Protein AF-A0A6C0HYZ9-F1 (afdb_monomer_lite)

Radius of gyration: 21.15 Å; chains: 1; bounding box: 42×48×79 Å

Secondary structure (DSSP, 8-state):
--HHHHHTTS-HHHHHHHHHHHTSPPPHHHHHHHHHHHHHHHHHHHIIIIIHHHHH-TTS-HHHHHHHHHHHHHHHHHHTTS-S---TT---TTTGGGSTTTTT--HHHHHHHHHHHHHS---HHHHHHHHHHS-HHHHHHHHHHHHHHHHHTTSSTT-------

Organism: NCBI:txid1070528

pLDDT: mean 79.07, std 15.45, range [40.34, 96.75]

Foldseek 3Di:
DDPVVVLVPDDPVVSVVVVVVVPDDDDPQVVVQVVLLVVLVVVLCCCLVPVVCVVVHPPDDPLVSLVVLLVLLVCCQQPVVPDPDDDPDDRPCVLVCLPPVNVPDDPVRSVVVVVVLNPDDRDPVSSSVSSSSDGSVSSVVSSVVVVCVVVVVVVVVPPPDDPDD

Structure (mmCIF, N/CA/C/O backbone):
data_AF-A0A6C0HYZ9-F1
#
_entry.id   AF-A0A6C0HYZ9-F1
#
loop_
_atom_site.group_PDB
_atom_site.id
_atom_site.type_symbol
_atom_site.label_atom_id
_atom_site.label_alt_id
_atom_site.label_comp_id
_atom_site.label_asym_id
_atom_site.label_entity_id
_atom_site.label_seq_id
_atom_site.pdbx_PDB_ins_code
_atom_site.Cartn_x
_atom_site.Cartn_y
_atom_site.Cartn_z
_atom_site.occupancy
_atom_site.B_iso_or_equiv
_atom_site.auth_seq_id
_atom_site.auth_comp_id
_atom_site.auth_asym_id
_atom_site.auth_atom_id
_atom_site.pdbx_PDB_model_num
ATOM 1 N N . MET A 1 1 ? 2.594 -22.169 12.032 1.00 47.44 1 MET A N 1
ATOM 2 C CA . MET A 1 1 ? 1.848 -22.367 13.297 1.00 47.44 1 MET A CA 1
ATOM 3 C C . MET A 1 1 ? 0.382 -22.065 13.037 1.00 47.44 1 MET A C 1
ATOM 5 O O . MET A 1 1 ? 0.104 -21.045 12.425 1.00 47.44 1 MET A O 1
ATOM 9 N N . SER A 1 2 ? -0.533 -22.960 13.419 1.00 55.56 2 SER A N 1
ATOM 10 C CA . SER A 1 2 ? -1.975 -22.779 13.187 1.00 55.56 2 SER A CA 1
ATOM 11 C C . SER A 1 2 ? -2.517 -21.614 14.019 1.00 55.56 2 SER A C 1
ATOM 13 O O . SER A 1 2 ? -2.209 -21.527 15.207 1.00 55.56 2 SER A O 1
ATOM 15 N N . LEU A 1 3 ? -3.345 -20.754 13.414 1.00 61.25 3 LEU A N 1
ATOM 16 C CA . LEU A 1 3 ? -4.029 -19.623 14.063 1.00 61.25 3 LEU A CA 1
ATOM 17 C C . LEU A 1 3 ? -4.722 -20.048 15.373 1.00 61.25 3 LEU A C 1
ATOM 19 O O . LEU A 1 3 ? -4.715 -19.323 16.363 1.00 61.25 3 LEU A O 1
ATOM 23 N N . ILE A 1 4 ? -5.235 -21.281 15.396 1.00 65.62 4 ILE A N 1
ATOM 24 C CA . ILE A 1 4 ? -5.910 -21.905 16.537 1.00 65.62 4 ILE A CA 1
ATOM 25 C C . ILE A 1 4 ? -4.975 -22.031 17.748 1.0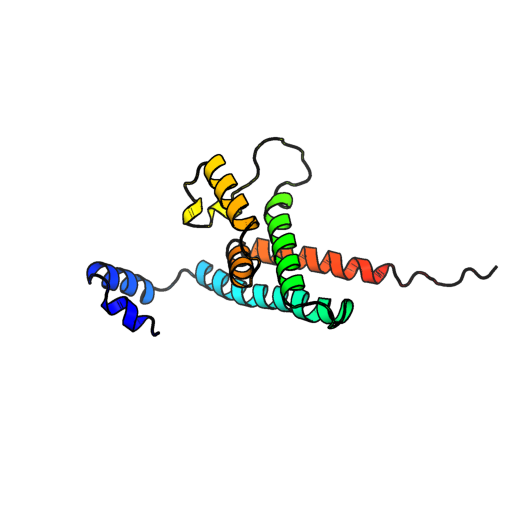0 65.62 4 ILE A C 1
ATOM 27 O O . ILE A 1 4 ? -5.401 -21.793 18.873 1.00 65.62 4 ILE A O 1
ATOM 31 N N . HIS A 1 5 ? -3.695 -22.347 17.536 1.00 71.94 5 HIS A N 1
ATOM 32 C CA . HIS A 1 5 ? -2.725 -22.510 18.622 1.00 71.94 5 HIS A CA 1
ATOM 33 C C . HIS A 1 5 ? -2.437 -21.182 19.338 1.00 71.94 5 HIS A C 1
ATOM 35 O O . HIS A 1 5 ? -2.254 -21.156 20.549 1.00 71.94 5 HIS A O 1
ATOM 41 N N . ASN A 1 6 ? -2.444 -20.064 18.608 1.00 68.88 6 ASN A N 1
ATOM 42 C CA . ASN A 1 6 ? -2.200 -18.742 19.190 1.00 68.88 6 ASN A CA 1
ATOM 43 C C . ASN A 1 6 ? -3.431 -18.190 19.923 1.00 68.88 6 ASN A C 1
ATOM 45 O O . ASN A 1 6 ? -3.284 -17.470 20.908 1.00 68.88 6 ASN A O 1
ATOM 49 N N . LEU A 1 7 ? -4.640 -18.563 19.490 1.00 74.31 7 LEU A N 1
ATOM 50 C CA . LEU A 1 7 ? -5.885 -18.159 20.152 1.00 74.31 7 LEU A CA 1
ATOM 51 C C . LEU A 1 7 ? -6.038 -18.775 21.552 1.00 74.31 7 LEU A C 1
ATOM 53 O O . LEU A 1 7 ? -6.634 -18.145 22.418 1.00 74.31 7 LEU A O 1
ATOM 57 N N . LEU A 1 8 ? -5.456 -19.954 21.805 1.00 77.56 8 LEU A N 1
ATOM 58 C CA . LEU A 1 8 ? -5.511 -20.639 23.109 1.00 77.56 8 LEU A CA 1
ATOM 59 C C . LEU A 1 8 ? -4.764 -19.907 24.236 1.00 77.56 8 LEU A C 1
ATOM 61 O O . LEU A 1 8 ? -4.963 -20.223 25.406 1.00 77.56 8 LEU A O 1
ATOM 65 N N . HIS A 1 9 ? -3.903 -18.948 23.895 1.00 85.31 9 HIS A N 1
ATOM 66 C CA . HIS A 1 9 ? -3.147 -18.153 24.864 1.00 85.31 9 HIS A CA 1
ATOM 67 C C . HIS A 1 9 ? -3.793 -16.794 25.168 1.00 85.31 9 HIS A C 1
ATOM 69 O O . HIS A 1 9 ? -3.273 -16.043 25.993 1.00 85.31 9 HIS A O 1
ATOM 75 N N . LEU A 1 10 ? -4.910 -16.462 24.514 1.00 87.88 10 LEU A N 1
ATOM 76 C CA . LEU A 1 10 ? -5.634 -15.220 24.756 1.00 87.88 10 LEU A CA 1
ATOM 77 C C . LEU A 1 10 ? -6.688 -15.403 25.861 1.00 87.88 10 LEU A C 1
ATOM 79 O O . LEU A 1 10 ? -7.279 -16.477 25.976 1.00 87.88 10 LEU A O 1
ATOM 83 N N . PRO A 1 11 ? -6.982 -14.350 26.647 1.00 94.12 11 PRO A N 1
ATOM 84 C CA . PRO A 1 11 ? -8.146 -14.321 27.526 1.00 94.12 11 PRO A CA 1
ATOM 85 C C . PRO A 1 11 ? -9.433 -14.705 26.786 1.00 94.12 11 PRO A C 1
ATOM 87 O O . PRO A 1 11 ? -9.655 -14.276 25.648 1.00 94.12 11 PRO A O 1
ATOM 90 N N . ASN A 1 12 ? -10.298 -15.480 27.444 1.00 89.75 12 ASN A N 1
ATOM 91 C CA . ASN A 1 12 ? -11.528 -16.010 26.845 1.00 89.75 12 ASN A CA 1
ATOM 92 C C . ASN A 1 12 ? -12.424 -14.904 26.270 1.00 89.75 12 ASN A C 1
ATOM 94 O O . ASN A 1 12 ? -13.073 -15.102 25.247 1.00 89.75 12 ASN A O 1
ATOM 98 N N . GLU A 1 13 ? -12.436 -13.719 26.877 1.00 90.00 13 GLU A N 1
ATOM 99 C CA . GLU A 1 13 ? -13.205 -12.565 26.412 1.00 90.00 13 GLU A CA 1
ATOM 100 C C . GLU A 1 13 ? -12.739 -12.082 25.032 1.00 90.00 13 GLU A C 1
ATOM 102 O O . GLU A 1 13 ? -13.556 -11.670 24.206 1.00 90.00 13 GLU A O 1
ATOM 107 N N . LEU A 1 14 ? -11.432 -12.142 24.763 1.00 87.00 14 LEU A N 1
ATOM 108 C CA . LEU A 1 14 ? -10.870 -11.796 23.458 1.00 87.00 14 LEU A CA 1
ATOM 109 C C . LEU A 1 14 ? -11.132 -12.900 22.440 1.00 87.00 14 LEU A C 1
ATOM 111 O O . LEU A 1 14 ? -11.511 -12.593 21.313 1.00 87.00 14 LEU A O 1
ATOM 115 N N . VAL A 1 15 ? -10.999 -14.167 22.840 1.00 87.81 15 VAL A N 1
ATOM 116 C CA . VAL A 1 15 ? -11.306 -15.313 21.971 1.00 87.81 15 VAL A CA 1
ATOM 117 C C . VAL A 1 15 ? -12.762 -15.266 21.516 1.00 87.81 15 VAL A C 1
ATOM 119 O O . VAL A 1 15 ? -13.028 -15.362 20.322 1.00 87.81 15 VAL A O 1
ATOM 122 N N . LEU A 1 16 ? -13.702 -15.032 22.436 1.00 86.94 16 LEU A N 1
ATOM 123 C CA . LEU A 1 16 ? -15.127 -14.914 22.120 1.00 86.94 16 LEU A CA 1
ATOM 124 C C . LEU A 1 16 ? -15.415 -13.734 21.185 1.00 86.94 16 LEU A C 1
ATOM 126 O O . LEU A 1 16 ? -16.208 -13.878 20.255 1.00 86.94 16 LEU A O 1
ATOM 130 N N . LYS A 1 17 ? -14.743 -12.590 21.377 1.00 86.00 17 LYS A N 1
ATOM 131 C CA . LYS A 1 17 ? -14.839 -11.458 20.443 1.00 86.00 17 LYS A CA 1
ATOM 132 C C . LYS A 1 17 ? -14.310 -11.826 19.058 1.00 86.00 17 LYS A C 1
ATOM 134 O O . LYS A 1 17 ? -15.010 -11.597 18.078 1.00 86.00 17 LYS A O 1
ATOM 139 N N . ILE A 1 18 ? -13.129 -12.433 18.960 1.00 85.06 18 ILE A N 1
ATOM 140 C CA . ILE A 1 18 ? -12.550 -12.854 17.675 1.00 85.06 18 ILE A CA 1
ATOM 141 C C . ILE A 1 18 ? -13.474 -13.858 16.982 1.00 85.06 18 ILE A C 1
ATOM 143 O O . ILE A 1 18 ? -13.798 -13.679 15.811 1.00 85.06 18 ILE A O 1
ATOM 147 N N . TRP A 1 19 ? -13.971 -14.858 17.710 1.00 84.19 19 TRP A N 1
ATOM 148 C CA . TRP A 1 19 ? -14.923 -15.826 17.172 1.00 84.19 19 TRP A CA 1
ATOM 149 C C . TRP A 1 19 ? -16.203 -15.165 16.671 1.00 84.19 19 TRP A C 1
ATOM 151 O O . TRP A 1 19 ? -16.655 -15.487 15.575 1.00 84.19 19 TRP A O 1
ATOM 161 N N . SER A 1 20 ? -16.768 -14.197 17.401 1.00 84.50 20 SER A N 1
ATOM 162 C CA . SER A 1 20 ? -17.952 -13.483 16.905 1.00 84.50 20 SER A CA 1
ATOM 163 C C . SER A 1 20 ? -17.703 -12.801 15.558 1.00 84.50 20 SER A C 1
ATOM 165 O O . SER A 1 20 ? -18.588 -12.814 14.705 1.00 84.50 20 SER A O 1
ATOM 167 N N . TYR A 1 21 ? -16.489 -12.299 15.315 1.00 79.25 21 TYR A N 1
ATOM 168 C CA . TYR A 1 21 ? -16.120 -11.744 14.016 1.00 79.25 21 TYR A CA 1
ATOM 169 C C . TYR A 1 21 ? -15.940 -12.822 12.944 1.00 79.25 21 TYR A C 1
ATOM 171 O O . TYR A 1 21 ? -16.358 -12.601 11.814 1.00 79.25 21 TYR A O 1
ATOM 179 N N . THR A 1 22 ? -15.384 -13.994 13.270 1.00 80.19 22 THR A N 1
ATOM 180 C CA . THR A 1 22 ? -15.167 -15.068 12.279 1.00 80.19 22 THR A CA 1
ATOM 181 C C . THR A 1 22 ? -16.442 -15.797 11.863 1.00 80.19 22 THR A C 1
ATOM 183 O O . THR A 1 22 ? -16.487 -16.357 10.773 1.00 80.19 22 THR A O 1
ATOM 186 N N . TYR A 1 23 ? -17.469 -15.817 12.718 1.00 82.75 23 TYR A N 1
ATOM 187 C CA . TYR A 1 23 ? -18.758 -16.459 12.425 1.00 82.75 23 TYR A CA 1
ATOM 188 C C . TYR A 1 23 ? -19.826 -15.485 11.910 1.00 82.75 23 TYR A C 1
ATOM 190 O O . TYR A 1 23 ? -20.929 -15.912 11.571 1.00 82.75 23 TYR A O 1
ATOM 198 N N . SER A 1 24 ? -19.514 -14.191 11.838 1.00 84.88 24 SER A N 1
ATOM 199 C CA . SER A 1 24 ? -20.406 -13.197 11.243 1.00 84.88 24 SER A CA 1
ATOM 200 C C . SER A 1 24 ? -20.161 -13.093 9.735 1.00 84.88 24 SER A C 1
ATOM 202 O O . SER A 1 24 ? -19.001 -13.149 9.307 1.00 84.88 24 SER A O 1
ATOM 204 N N . PRO A 1 25 ? -21.216 -12.909 8.914 1.00 86.44 25 PRO A N 1
ATOM 205 C CA . PRO A 1 25 ? -21.046 -12.553 7.512 1.00 86.44 25 PRO A CA 1
ATOM 206 C C . PRO A 1 25 ? -20.152 -11.319 7.402 1.00 86.44 25 PRO A C 1
ATOM 208 O O . PRO A 1 25 ? -20.406 -10.306 8.055 1.00 86.44 25 PRO A O 1
ATOM 211 N N . GLN A 1 26 ? -19.091 -11.417 6.603 1.00 85.50 26 GLN A N 1
ATOM 212 C CA . GLN A 1 26 ? -18.236 -10.265 6.349 1.00 85.50 26 GLN A CA 1
ATOM 213 C C . GLN A 1 26 ? -18.969 -9.276 5.434 1.00 85.50 26 GLN A C 1
ATOM 215 O O . GLN A 1 26 ? -19.718 -9.713 4.553 1.00 85.50 26 GLN A O 1
ATOM 220 N N . PRO A 1 27 ? -18.764 -7.961 5.614 1.00 90.00 27 PRO A N 1
ATOM 221 C CA . PRO A 1 27 ? -19.289 -6.957 4.696 1.00 90.00 27 PRO A CA 1
ATOM 222 C C . PRO A 1 27 ? -18.877 -7.258 3.248 1.00 90.00 27 PRO A C 1
ATOM 224 O O . PRO A 1 27 ? -17.721 -7.602 2.995 1.00 90.00 27 PRO A O 1
ATOM 227 N N . SER A 1 28 ? -19.807 -7.146 2.294 1.00 91.31 28 SER A N 1
ATOM 228 C CA . SER A 1 28 ? -19.541 -7.485 0.886 1.00 91.31 28 SER A CA 1
ATOM 229 C C . SER A 1 28 ? -18.411 -6.645 0.295 1.00 91.31 28 SER A C 1
ATOM 231 O O . SER A 1 28 ? -17.541 -7.192 -0.370 1.00 91.31 28 SER A O 1
ATOM 233 N N . ASN A 1 29 ? -18.366 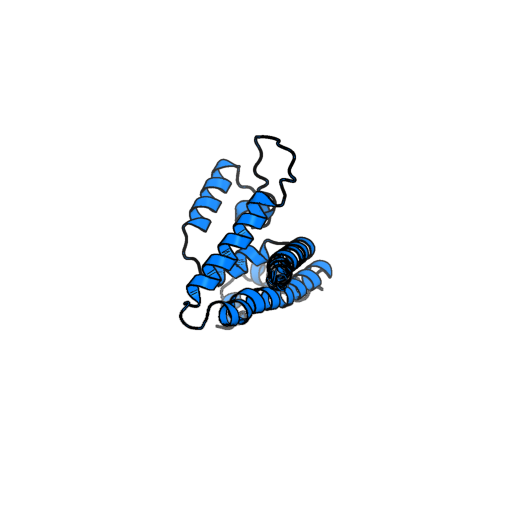-5.357 0.636 1.00 90.06 29 ASN A N 1
ATOM 234 C CA . ASN A 1 29 ? -17.313 -4.434 0.218 1.00 90.06 29 ASN A CA 1
ATOM 235 C C . ASN A 1 29 ? -15.917 -4.862 0.704 1.00 90.06 29 ASN A C 1
ATOM 237 O O . ASN A 1 29 ? -14.948 -4.707 -0.026 1.00 90.06 29 ASN A O 1
ATOM 241 N N . LEU A 1 30 ? -15.802 -5.438 1.907 1.00 88.19 30 LEU A N 1
ATOM 242 C CA . LEU A 1 30 ? -14.527 -5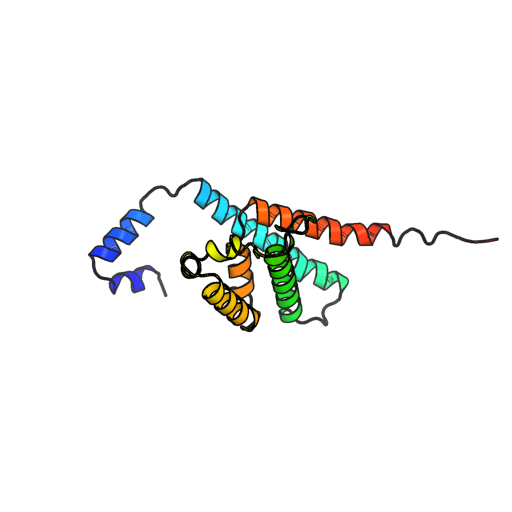.964 2.405 1.00 88.19 30 LEU A CA 1
ATOM 243 C C . LEU A 1 30 ? -14.107 -7.221 1.632 1.00 88.19 30 LEU A C 1
ATOM 245 O O . LEU A 1 30 ? -12.931 -7.419 1.352 1.00 88.19 30 LEU A O 1
ATOM 249 N N . LEU A 1 31 ? -15.064 -8.089 1.296 1.00 89.75 31 LEU A N 1
ATOM 250 C CA . LEU A 1 31 ? -14.784 -9.293 0.510 1.00 89.75 31 LEU A CA 1
ATOM 251 C C . LEU A 1 31 ? -14.385 -8.960 -0.930 1.00 89.75 31 LEU A C 1
ATOM 253 O O . LEU A 1 31 ? -13.528 -9.640 -1.490 1.00 89.75 31 LEU A O 1
ATOM 257 N N . GLU A 1 32 ? -15.018 -7.949 -1.520 1.00 91.75 32 GLU A N 1
ATOM 258 C CA . GLU A 1 32 ? -14.655 -7.402 -2.827 1.00 91.75 32 GLU A CA 1
ATOM 259 C C . GLU A 1 32 ? -13.237 -6.838 -2.793 1.00 91.75 32 GLU A C 1
ATOM 261 O O . GLU A 1 32 ? -12.416 -7.278 -3.588 1.00 91.75 32 GLU A O 1
ATOM 266 N N . ASP A 1 33 ? -12.918 -5.990 -1.813 1.00 92.75 33 ASP A N 1
ATOM 267 C CA . ASP A 1 33 ? -11.581 -5.409 -1.640 1.00 92.75 33 ASP A CA 1
ATOM 268 C C . ASP A 1 33 ? -10.493 -6.481 -1.458 1.00 92.75 33 ASP A C 1
ATOM 270 O O . ASP A 1 33 ? -9.464 -6.436 -2.119 1.00 92.75 33 ASP A O 1
ATOM 274 N N . ILE A 1 34 ? -10.733 -7.524 -0.652 1.00 91.50 34 ILE A N 1
ATOM 275 C CA . ILE A 1 34 ? -9.770 -8.629 -0.475 1.00 91.50 34 ILE A CA 1
ATOM 276 C C . ILE A 1 34 ? -9.528 -9.401 -1.780 1.00 91.50 34 ILE A C 1
ATOM 278 O O . ILE A 1 34 ? -8.394 -9.799 -2.064 1.00 91.50 34 ILE A O 1
ATOM 282 N N . ARG A 1 35 ? -10.586 -9.675 -2.554 1.00 92.25 35 ARG A N 1
ATOM 283 C CA . ARG A 1 35 ? -10.455 -10.389 -3.835 1.00 92.25 35 ARG A CA 1
ATOM 284 C C . ARG A 1 35 ? -9.699 -9.543 -4.840 1.00 92.25 35 ARG A C 1
ATOM 286 O O . ARG A 1 35 ? -8.754 -10.034 -5.446 1.00 92.25 35 ARG A O 1
ATOM 293 N N . ASP A 1 36 ? -10.119 -8.294 -4.952 1.00 95.69 36 ASP A N 1
ATOM 294 C CA . ASP A 1 36 ? -9.537 -7.305 -5.833 1.00 95.69 36 ASP A CA 1
ATOM 295 C C . ASP A 1 36 ? -8.061 -7.065 -5.488 1.00 95.69 36 ASP A C 1
ATOM 297 O O . ASP A 1 36 ? -7.227 -7.078 -6.385 1.00 95.69 36 ASP A O 1
ATOM 301 N N . TYR A 1 37 ? -7.709 -6.987 -4.197 1.00 96.75 37 TYR A N 1
ATOM 302 C CA . TYR A 1 37 ? -6.323 -6.909 -3.723 1.00 96.75 37 TYR A CA 1
ATOM 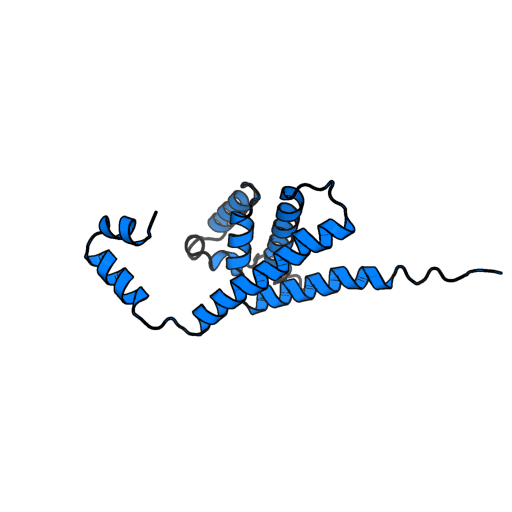303 C C . TYR A 1 37 ? -5.480 -8.044 -4.279 1.00 96.75 37 TYR A C 1
ATOM 305 O O . TYR A 1 37 ? -4.407 -7.797 -4.820 1.00 96.75 37 TYR A O 1
ATOM 313 N N . SER A 1 38 ? -5.956 -9.285 -4.154 1.00 93.81 38 SER A N 1
ATOM 314 C CA . SER A 1 38 ? -5.203 -10.439 -4.638 1.00 93.81 38 SER A CA 1
ATOM 315 C C . SER A 1 38 ? -5.028 -10.386 -6.152 1.00 93.81 38 SER A C 1
ATOM 317 O O . SER A 1 38 ? -3.904 -10.506 -6.625 1.00 93.81 38 SER A O 1
ATOM 319 N N . SER A 1 39 ? -6.113 -10.181 -6.903 1.00 94.94 39 SER A N 1
ATOM 320 C CA . SER A 1 39 ? -6.053 -10.190 -8.366 1.00 94.94 39 SER A CA 1
ATOM 321 C C . SER A 1 39 ? -5.238 -9.030 -8.925 1.00 94.94 39 SER A C 1
ATOM 323 O O . SER A 1 39 ? -4.438 -9.238 -9.828 1.00 94.94 39 SER A O 1
ATOM 325 N N . SER A 1 40 ? -5.395 -7.821 -8.383 1.00 95.69 40 SER A N 1
ATOM 326 C CA . SER A 1 40 ? -4.668 -6.649 -8.872 1.00 95.69 40 SER A CA 1
ATOM 327 C C . SER A 1 40 ? -3.193 -6.687 -8.460 1.00 95.69 40 SER A C 1
ATOM 329 O O . SER A 1 40 ? -2.332 -6.217 -9.195 1.00 95.69 40 SER A O 1
ATOM 331 N N . PHE A 1 41 ? -2.871 -7.293 -7.311 1.00 94.69 41 PHE A N 1
ATOM 332 C CA . PHE A 1 41 ? -1.480 -7.507 -6.914 1.00 94.69 41 PHE A CA 1
ATOM 333 C C . PHE A 1 41 ? -0.770 -8.499 -7.836 1.00 94.69 41 PHE A C 1
ATOM 335 O O . PHE A 1 41 ? 0.399 -8.299 -8.162 1.00 94.69 41 PHE A O 1
ATOM 342 N N . ASP A 1 42 ? -1.465 -9.557 -8.263 1.00 92.25 42 ASP A N 1
ATOM 343 C CA . ASP A 1 42 ? -0.919 -10.524 -9.217 1.00 92.25 42 ASP A CA 1
ATOM 344 C C . ASP A 1 42 ? -0.621 -9.860 -10.575 1.00 92.25 42 ASP A C 1
ATOM 346 O O . ASP A 1 42 ? 0.409 -10.160 -11.176 1.00 92.25 42 ASP A O 1
ATOM 350 N N . VAL A 1 43 ? -1.453 -8.905 -11.011 1.00 91.62 43 VAL A N 1
ATOM 351 C CA . VAL A 1 43 ? -1.219 -8.094 -12.224 1.00 91.62 43 VAL A CA 1
ATOM 352 C C . VAL A 1 43 ? 0.045 -7.239 -12.096 1.00 91.62 43 VAL A C 1
ATOM 354 O O . VAL A 1 43 ? 0.917 -7.304 -12.957 1.00 91.62 43 VAL A O 1
ATOM 357 N N . ILE A 1 44 ? 0.215 -6.508 -10.991 1.00 89.12 44 ILE A N 1
ATOM 358 C CA . ILE A 1 44 ? 1.444 -5.733 -10.743 1.00 89.12 44 ILE A CA 1
ATOM 359 C C . ILE A 1 44 ? 2.678 -6.633 -10.695 1.00 89.12 44 ILE A C 1
ATOM 361 O O . ILE A 1 44 ? 3.711 -6.311 -11.276 1.00 89.12 44 ILE A O 1
ATOM 365 N N . CYS A 1 45 ? 2.580 -7.789 -10.033 1.00 87.06 45 CYS A N 1
ATOM 366 C CA . CYS A 1 45 ? 3.674 -8.755 -10.015 1.00 87.06 45 CYS A CA 1
ATOM 367 C C . CYS A 1 45 ? 4.018 -9.240 -11.425 1.00 87.06 45 CYS A C 1
ATOM 369 O O . CYS A 1 45 ? 5.193 -9.407 -11.738 1.00 87.06 45 CYS A O 1
ATOM 371 N N . TYR A 1 46 ? 3.014 -9.477 -12.266 1.00 87.00 46 TYR A N 1
ATOM 372 C CA . TYR A 1 46 ? 3.230 -9.859 -13.654 1.00 87.00 46 TYR A CA 1
ATOM 373 C C . TYR A 1 46 ? 3.977 -8.762 -14.423 1.00 87.00 46 TYR A C 1
ATOM 375 O O . TYR A 1 46 ? 5.000 -9.059 -15.037 1.00 87.00 46 TYR A O 1
ATOM 383 N N . TYR A 1 47 ? 3.558 -7.501 -14.319 1.00 83.00 47 TYR A N 1
ATOM 384 C CA . TYR A 1 47 ? 4.235 -6.402 -15.009 1.00 83.00 47 TYR A CA 1
ATOM 385 C C . TYR A 1 47 ? 5.682 -6.223 -14.547 1.00 83.00 47 TYR A C 1
ATOM 387 O O . TYR A 1 47 ? 6.605 -6.343 -15.352 1.00 83.00 47 TYR A O 1
ATOM 395 N N . TYR A 1 48 ? 5.909 -6.044 -13.244 1.00 82.88 48 TYR A N 1
ATOM 396 C CA . TYR A 1 48 ? 7.252 -5.748 -12.745 1.00 82.88 48 TYR A CA 1
ATOM 397 C C . TYR A 1 48 ? 8.199 -6.947 -12.749 1.00 82.88 48 TYR A C 1
ATOM 399 O O . TYR A 1 48 ? 9.407 -6.758 -12.841 1.00 82.88 48 TYR A O 1
ATOM 407 N N . PHE A 1 49 ? 7.695 -8.176 -12.604 1.00 78.44 49 PHE A N 1
ATOM 408 C CA . PHE A 1 49 ? 8.556 -9.362 -12.498 1.00 78.44 49 PHE A CA 1
ATOM 409 C C . PHE A 1 49 ? 8.568 -10.237 -13.745 1.00 78.44 49 PHE A C 1
ATOM 411 O O . PHE A 1 49 ? 9.436 -11.096 -13.833 1.00 78.44 49 PHE A O 1
ATOM 418 N N . THR A 1 50 ? 7.623 -10.074 -14.671 1.00 74.88 50 THR A N 1
ATOM 419 C CA . THR A 1 50 ? 7.573 -10.868 -15.911 1.00 74.88 50 THR A CA 1
ATOM 420 C C . THR A 1 50 ? 7.826 -9.982 -17.122 1.00 74.88 50 THR A C 1
ATOM 422 O O . THR A 1 50 ? 8.825 -10.208 -17.793 1.00 74.88 50 THR A O 1
ATOM 425 N N . LYS A 1 51 ? 7.020 -8.931 -17.348 1.00 72.00 51 LYS A N 1
ATOM 426 C CA . LYS A 1 51 ? 7.171 -8.059 -18.531 1.00 72.00 51 LYS A CA 1
ATOM 427 C C . LYS A 1 51 ? 8.519 -7.322 -18.526 1.00 72.00 51 LYS A C 1
ATOM 429 O O . LYS A 1 51 ? 9.332 -7.527 -19.415 1.00 72.00 51 LYS A O 1
ATOM 434 N N . LEU A 1 52 ? 8.855 -6.624 -17.437 1.00 71.00 52 LEU A N 1
ATOM 435 C CA . LEU A 1 52 ? 10.150 -5.926 -17.348 1.00 71.00 52 LEU A CA 1
ATOM 436 C C . LEU A 1 52 ? 11.366 -6.874 -17.379 1.00 71.00 52 LEU A C 1
ATOM 438 O O . LEU A 1 52 ? 12.452 -6.472 -17.791 1.00 71.00 52 LEU A O 1
ATOM 442 N N . MET A 1 53 ? 11.211 -8.134 -16.952 1.00 69.81 53 MET A N 1
ATOM 443 C CA . MET A 1 53 ? 12.277 -9.136 -17.092 1.00 69.81 53 MET A CA 1
ATOM 444 C C . MET A 1 53 ? 12.517 -9.535 -18.550 1.00 69.81 53 MET A C 1
ATOM 446 O O . MET A 1 53 ? 13.656 -9.851 -18.905 1.00 69.81 53 MET A O 1
ATOM 450 N N . GLU A 1 54 ? 11.469 -9.546 -19.372 1.00 73.00 54 GLU A N 1
ATOM 451 C CA . GLU A 1 54 ? 11.563 -9.789 -20.811 1.00 73.00 54 GLU A CA 1
ATOM 452 C C . GLU A 1 54 ? 12.240 -8.602 -21.515 1.00 73.00 54 GLU A C 1
ATOM 454 O O . GLU A 1 54 ? 13.166 -8.829 -22.295 1.00 73.00 54 GLU A O 1
ATOM 459 N N . ASP A 1 55 ? 11.882 -7.368 -21.145 1.00 70.44 55 ASP A N 1
ATOM 460 C CA . ASP A 1 55 ? 12.370 -6.141 -21.796 1.00 70.44 55 ASP A CA 1
ATOM 461 C C . ASP A 1 55 ? 13.822 -5.785 -21.417 1.00 70.44 55 ASP A C 1
ATOM 463 O O . ASP A 1 55 ? 14.640 -5.443 -22.272 1.00 70.44 55 ASP A O 1
ATOM 467 N N . TYR A 1 56 ? 14.188 -5.909 -20.133 1.00 68.62 56 TYR A N 1
ATOM 468 C CA . TYR A 1 56 ? 15.510 -5.502 -19.621 1.00 68.62 56 TYR A CA 1
ATOM 469 C C . TYR A 1 56 ? 16.483 -6.672 -19.386 1.00 68.62 56 TYR A C 1
ATOM 471 O O . TYR A 1 56 ? 17.660 -6.460 -19.074 1.00 68.62 56 TYR A O 1
ATOM 479 N N . GLY A 1 57 ? 16.021 -7.913 -19.563 1.00 63.09 57 GLY A N 1
ATOM 480 C CA . GLY A 1 57 ? 16.826 -9.129 -19.475 1.00 63.09 57 GLY A CA 1
ATOM 481 C C . GLY A 1 57 ? 17.065 -9.673 -18.055 1.00 63.09 57 GLY A C 1
ATOM 482 O O . GLY A 1 57 ? 16.892 -9.011 -17.030 1.00 63.09 57 GLY A O 1
ATOM 483 N N . ASN A 1 58 ? 17.524 -10.931 -17.996 1.00 63.28 58 ASN A N 1
ATOM 484 C CA . ASN A 1 58 ? 17.712 -11.713 -16.759 1.00 63.28 58 ASN A CA 1
ATOM 485 C C . ASN A 1 58 ? 18.841 -11.224 -15.825 1.00 63.28 58 ASN A C 1
ATOM 487 O O . ASN A 1 58 ? 18.998 -11.767 -14.730 1.00 63.28 58 ASN A O 1
ATOM 491 N N . ASP A 1 59 ? 19.641 -10.237 -16.236 1.00 60.53 59 ASP A N 1
ATOM 492 C CA . ASP A 1 59 ? 20.766 -9.732 -15.435 1.00 60.53 59 ASP A CA 1
ATOM 493 C C . ASP A 1 59 ? 20.312 -8.810 -14.286 1.00 60.53 59 ASP A C 1
ATOM 495 O O . ASP A 1 59 ? 21.077 -8.531 -13.356 1.00 60.53 59 ASP A O 1
ATOM 499 N N . PHE A 1 60 ? 19.048 -8.378 -14.296 1.00 63.12 60 PHE A N 1
ATOM 500 C CA . PHE A 1 60 ? 18.454 -7.598 -13.217 1.00 63.12 60 PHE A CA 1
ATOM 501 C C . PHE A 1 60 ? 17.947 -8.485 -12.071 1.00 63.12 60 PHE A C 1
ATOM 503 O O . PHE A 1 60 ? 17.164 -9.420 -12.237 1.00 63.12 60 PHE A O 1
ATOM 510 N N . LEU A 1 61 ? 18.388 -8.160 -10.854 1.00 68.19 61 LEU A N 1
ATOM 511 C CA . LEU A 1 61 ? 17.984 -8.849 -9.629 1.00 68.19 61 LEU A CA 1
ATOM 512 C C . LEU A 1 61 ? 16.502 -8.587 -9.322 1.00 68.19 61 LEU A C 1
ATOM 514 O O . LEU A 1 61 ? 16.055 -7.448 -9.355 1.00 68.19 61 LEU A O 1
ATOM 518 N N . PHE A 1 62 ? 15.779 -9.618 -8.874 1.00 70.81 62 PHE A N 1
ATOM 519 C CA . PHE A 1 62 ? 14.401 -9.526 -8.355 1.00 70.81 62 PHE A CA 1
ATOM 520 C C . PHE A 1 62 ? 14.177 -8.361 -7.365 1.00 70.81 62 PHE A C 1
ATOM 522 O O . PHE A 1 62 ? 13.120 -7.737 -7.341 1.00 70.81 62 PHE A O 1
ATOM 529 N N . HIS A 1 63 ? 15.195 -8.031 -6.565 1.00 73.94 63 HIS A N 1
ATOM 530 C CA . HIS A 1 63 ? 15.157 -6.889 -5.651 1.00 73.94 63 HIS A CA 1
ATOM 531 C C . HIS A 1 63 ? 15.049 -5.533 -6.359 1.00 73.94 63 HIS A C 1
ATOM 533 O O . HIS A 1 63 ? 14.429 -4.628 -5.814 1.00 73.94 63 HIS A O 1
ATOM 539 N N . THR A 1 64 ? 15.619 -5.384 -7.553 1.00 80.38 64 THR A N 1
ATOM 540 C CA . THR A 1 64 ? 15.532 -4.148 -8.336 1.00 80.38 64 THR A CA 1
ATOM 541 C C . THR A 1 64 ? 14.095 -3.883 -8.769 1.00 80.38 64 THR A C 1
ATOM 543 O O . THR A 1 64 ? 13.591 -2.791 -8.536 1.00 80.38 64 THR A O 1
ATOM 546 N N . TYR A 1 65 ? 13.399 -4.903 -9.273 1.00 82.25 65 TYR A N 1
ATOM 547 C CA . TYR A 1 65 ? 11.997 -4.784 -9.673 1.00 82.25 65 TYR A CA 1
ATOM 548 C C . TYR A 1 65 ? 11.063 -4.490 -8.493 1.00 82.25 65 TYR A C 1
ATOM 550 O O . TYR A 1 65 ? 10.154 -3.675 -8.611 1.00 82.25 65 TYR A O 1
ATOM 558 N N . ILE A 1 66 ? 11.317 -5.090 -7.319 1.00 84.81 66 ILE A N 1
ATOM 559 C CA . ILE A 1 66 ? 10.589 -4.732 -6.087 1.00 84.81 66 ILE A CA 1
ATOM 560 C C . ILE A 1 66 ? 10.801 -3.258 -5.743 1.00 84.81 66 ILE A C 1
ATOM 562 O O . ILE A 1 66 ? 9.858 -2.590 -5.324 1.00 84.81 66 ILE A O 1
ATOM 566 N N . ASN A 1 67 ? 12.030 -2.758 -5.879 1.00 86.69 67 ASN A N 1
ATOM 567 C CA . ASN A 1 67 ? 12.328 -1.366 -5.569 1.00 86.69 67 ASN A CA 1
ATOM 568 C C . ASN A 1 67 ? 11.579 -0.428 -6.514 1.00 86.69 67 ASN A C 1
ATOM 570 O O . ASN A 1 67 ? 10.966 0.510 -6.020 1.00 86.69 67 ASN A O 1
ATOM 574 N N . TRP A 1 68 ? 11.592 -0.699 -7.822 1.00 87.44 68 TRP A N 1
ATOM 575 C CA . TRP A 1 68 ? 10.852 0.086 -8.815 1.00 87.44 68 TRP A CA 1
ATOM 576 C C . TRP A 1 68 ? 9.358 0.113 -8.504 1.00 87.44 68 TRP A C 1
ATOM 578 O O . TRP A 1 68 ? 8.821 1.187 -8.270 1.00 87.44 68 TRP A O 1
ATOM 588 N N . ALA A 1 69 ? 8.733 -1.052 -8.306 1.00 89.50 69 ALA A N 1
ATOM 589 C CA . ALA A 1 69 ? 7.318 -1.122 -7.937 1.00 89.50 69 ALA A CA 1
ATOM 590 C C . ALA A 1 69 ? 6.995 -0.336 -6.654 1.00 89.50 69 ALA A C 1
ATOM 592 O O . ALA A 1 69 ? 5.972 0.336 -6.563 1.00 89.50 69 ALA A O 1
ATOM 593 N N . ILE A 1 70 ? 7.861 -0.405 -5.634 1.00 90.75 70 ILE A N 1
ATOM 594 C CA . ILE A 1 70 ? 7.670 0.373 -4.403 1.00 90.75 70 ILE A CA 1
ATOM 595 C C . ILE A 1 70 ? 7.780 1.875 -4.674 1.00 90.75 70 ILE A C 1
ATOM 597 O O . ILE A 1 70 ? 6.984 2.625 -4.114 1.00 90.75 70 ILE A O 1
ATOM 601 N N . HIS A 1 71 ? 8.762 2.308 -5.464 1.00 88.44 71 HIS A N 1
ATOM 602 C CA . HIS A 1 71 ? 8.949 3.718 -5.794 1.00 88.44 71 HIS A CA 1
ATOM 603 C C . HIS A 1 71 ? 7.748 4.267 -6.559 1.00 88.44 71 HIS A C 1
ATOM 605 O O . HIS A 1 71 ? 7.157 5.236 -6.097 1.00 88.44 71 HIS A O 1
ATOM 611 N N . ASP A 1 72 ? 7.305 3.574 -7.603 1.00 88.69 72 ASP A N 1
ATOM 612 C CA . ASP A 1 72 ? 6.192 4.023 -8.440 1.00 88.69 72 ASP A CA 1
ATOM 613 C C . ASP A 1 72 ? 4.885 4.103 -7.635 1.00 88.69 72 ASP A C 1
ATOM 615 O O . ASP A 1 72 ? 4.146 5.082 -7.725 1.00 88.69 72 ASP A O 1
ATOM 619 N N . ILE A 1 73 ? 4.623 3.134 -6.747 1.00 90.50 73 ILE A N 1
ATOM 620 C CA . ILE A 1 73 ? 3.453 3.188 -5.853 1.00 90.50 73 ILE A CA 1
ATOM 621 C C . ILE A 1 73 ? 3.572 4.334 -4.836 1.00 90.50 73 ILE A C 1
ATOM 623 O O . ILE A 1 73 ? 2.573 4.981 -4.520 1.00 90.50 73 ILE A O 1
ATOM 627 N N . VAL A 1 74 ? 4.762 4.585 -4.281 1.00 88.25 74 VAL A N 1
ATOM 628 C CA . VAL A 1 74 ? 4.979 5.718 -3.363 1.00 88.25 74 VAL A CA 1
ATOM 629 C C . VAL A 1 74 ? 4.761 7.042 -4.088 1.00 88.25 74 VAL A C 1
ATOM 631 O O . VAL A 1 74 ? 4.133 7.939 -3.519 1.00 88.25 74 VAL A O 1
ATOM 634 N N . ASP A 1 75 ? 5.222 7.147 -5.329 1.00 84.31 75 ASP A N 1
ATOM 635 C CA . ASP A 1 75 ? 5.046 8.331 -6.157 1.00 84.31 75 ASP A CA 1
ATOM 636 C C . ASP A 1 75 ? 3.569 8.529 -6.501 1.00 84.31 75 ASP A C 1
ATOM 638 O O . ASP A 1 75 ? 3.043 9.612 -6.254 1.00 84.31 75 ASP A O 1
ATOM 642 N N . TYR A 1 76 ? 2.843 7.484 -6.906 1.00 86.06 76 TYR A N 1
ATOM 643 C CA . TYR A 1 76 ? 1.391 7.554 -7.105 1.00 86.06 76 TYR A CA 1
ATOM 644 C C . TYR A 1 76 ? 0.657 8.038 -5.844 1.00 86.06 76 TYR A C 1
ATOM 646 O O . TYR A 1 76 ? -0.151 8.967 -5.902 1.00 86.06 76 TYR A O 1
ATOM 654 N N . ILE A 1 77 ? 0.992 7.484 -4.672 1.00 84.75 77 ILE A N 1
ATOM 655 C CA . ILE A 1 77 ? 0.405 7.902 -3.388 1.00 84.75 77 ILE A CA 1
ATOM 656 C C . ILE A 1 77 ? 0.710 9.374 -3.072 1.00 84.75 77 ILE A C 1
ATOM 658 O O . ILE A 1 77 ? -0.112 10.047 -2.448 1.00 84.75 77 ILE A O 1
ATOM 662 N N . SER A 1 78 ? 1.888 9.863 -3.457 1.00 76.69 78 SER A N 1
ATOM 663 C CA . SER A 1 78 ? 2.370 11.203 -3.108 1.00 76.69 78 SER A CA 1
ATOM 664 C C . SER A 1 78 ? 1.919 12.284 -4.096 1.00 76.69 78 SER A C 1
ATOM 666 O O . SER A 1 78 ? 1.662 13.418 -3.686 1.00 76.69 78 SER A O 1
ATOM 668 N N . PHE A 1 79 ? 1.820 11.946 -5.382 1.00 66.44 79 PHE A N 1
ATOM 669 C CA . PHE A 1 79 ? 1.628 12.896 -6.477 1.00 66.44 79 PHE A CA 1
ATOM 670 C C . PHE A 1 79 ? 0.227 12.841 -7.097 1.00 66.44 79 PHE A C 1
ATOM 672 O O . PHE A 1 79 ? -0.321 13.900 -7.384 1.00 66.44 79 PHE A O 1
ATOM 679 N N . PHE A 1 80 ? -0.404 11.671 -7.241 1.00 54.66 80 PHE A N 1
ATOM 680 C CA . PHE A 1 80 ? -1.582 11.539 -8.116 1.00 54.66 80 PHE A CA 1
ATOM 681 C C . PHE A 1 80 ? -2.901 12.073 -7.525 1.00 54.66 80 PHE A C 1
ATOM 683 O O . PHE A 1 80 ? -3.859 12.308 -8.248 1.00 54.66 80 PHE A O 1
ATOM 690 N N . LYS A 1 81 ? -2.963 12.371 -6.218 1.00 50.16 81 LYS A N 1
ATOM 691 C CA . LYS A 1 81 ? -4.097 13.134 -5.644 1.00 50.16 81 LYS A CA 1
ATOM 692 C C . LYS A 1 81 ? -3.941 14.647 -5.702 1.00 50.16 81 LYS A C 1
ATOM 694 O O . LYS A 1 81 ? -4.896 15.363 -5.407 1.00 50.16 81 LYS A O 1
ATOM 699 N N . ASN A 1 82 ? -2.760 15.130 -6.070 1.00 46.06 82 ASN A N 1
ATOM 700 C CA . ASN A 1 82 ? -2.530 16.537 -6.340 1.00 46.06 82 ASN A CA 1
ATOM 701 C C . ASN A 1 82 ? -2.613 16.729 -7.850 1.00 46.06 82 ASN A C 1
ATOM 703 O O . ASN A 1 82 ? -1.593 16.898 -8.517 1.00 46.06 82 ASN A O 1
ATOM 707 N N . ASP A 1 83 ? -3.843 16.688 -8.372 1.00 43.47 83 ASP A N 1
ATOM 708 C CA . ASP A 1 83 ? -4.165 17.265 -9.676 1.00 43.47 83 ASP A CA 1
ATOM 709 C C . ASP A 1 83 ? -3.402 18.589 -9.824 1.00 43.47 83 ASP A C 1
ATOM 711 O O . ASP A 1 83 ? -3.281 19.344 -8.857 1.00 43.47 83 ASP A O 1
ATOM 715 N N . TYR A 1 84 ? -2.888 18.852 -11.023 1.00 44.31 84 TYR A N 1
ATOM 716 C CA . TYR A 1 84 ? -2.000 19.947 -11.443 1.00 44.31 84 TYR A CA 1
ATOM 717 C C . TYR A 1 84 ? -2.367 21.395 -11.005 1.00 44.31 84 TYR A C 1
ATOM 719 O O . TYR A 1 84 ? -1.704 22.355 -11.408 1.00 44.31 84 TYR A O 1
ATOM 727 N N . GLU A 1 85 ? -3.372 21.607 -10.157 1.00 40.34 85 GLU A N 1
ATOM 728 C CA . GLU A 1 85 ? -3.604 22.845 -9.424 1.00 40.34 85 GLU A CA 1
ATOM 729 C C . GLU A 1 85 ? -2.785 22.915 -8.130 1.00 40.34 85 GLU A C 1
ATOM 731 O O . GLU A 1 85 ? -3.161 22.475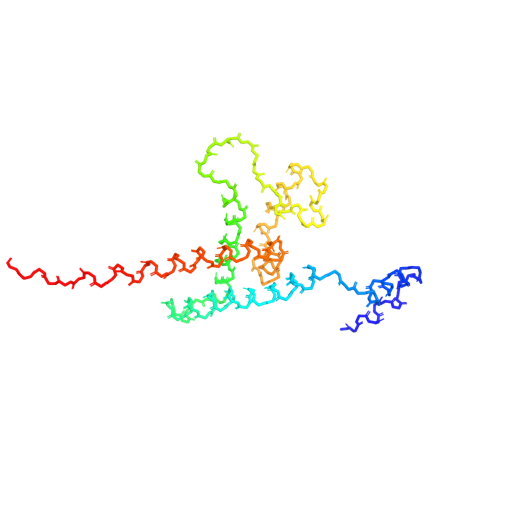 -7.046 1.00 40.34 85 GLU A O 1
ATOM 736 N N . ILE A 1 86 ? -1.653 23.596 -8.274 1.00 47.97 86 ILE A N 1
ATOM 737 C CA . ILE A 1 86 ? -0.923 24.335 -7.244 1.00 47.97 86 ILE A CA 1
ATOM 738 C C . ILE A 1 86 ? -1.865 24.841 -6.130 1.00 47.97 86 ILE A C 1
ATOM 740 O O . ILE A 1 86 ? -2.419 25.937 -6.221 1.00 47.97 86 ILE A O 1
ATOM 744 N N . ILE A 1 87 ? -1.943 24.111 -5.016 1.00 41.12 87 ILE A N 1
ATOM 745 C CA . ILE A 1 87 ? -2.155 24.698 -3.692 1.00 41.12 87 ILE A CA 1
ATOM 746 C C . ILE A 1 87 ? -1.116 24.108 -2.743 1.00 41.12 87 ILE A C 1
ATOM 748 O O . ILE A 1 87 ? -1.237 23.018 -2.195 1.00 41.12 87 ILE A O 1
ATOM 752 N N . LEU A 1 88 ? -0.065 24.900 -2.551 1.00 42.06 88 LEU A N 1
ATOM 753 C CA . LEU A 1 88 ? 0.848 24.837 -1.421 1.00 42.06 88 LEU A CA 1
ATOM 754 C C . LEU A 1 88 ? 0.077 24.550 -0.115 1.00 42.06 88 LEU A C 1
ATOM 756 O O . LEU A 1 88 ? -0.718 25.393 0.304 1.00 42.06 88 LEU A O 1
ATOM 760 N N . ASN A 1 89 ? 0.390 23.419 0.536 1.00 43.44 89 ASN A N 1
ATOM 761 C CA . ASN A 1 89 ? 0.531 23.231 1.998 1.00 43.44 89 ASN A CA 1
ATOM 762 C C . ASN A 1 89 ? -0.167 22.024 2.648 1.00 43.44 89 ASN A C 1
ATOM 764 O O . ASN A 1 89 ? -0.031 21.880 3.862 1.00 43.44 89 ASN A O 1
ATOM 768 N N . GLU A 1 90 ? -0.824 21.119 1.924 1.00 49.62 90 GLU A N 1
ATOM 769 C CA . GLU A 1 90 ? -1.294 19.867 2.539 1.00 49.62 90 GLU A CA 1
ATOM 770 C C . GLU A 1 90 ? -0.974 18.675 1.642 1.00 49.62 90 GLU A C 1
ATOM 772 O O . GLU A 1 90 ? -1.729 18.335 0.742 1.00 49.62 90 GLU A O 1
ATOM 777 N N . THR A 1 91 ? 0.168 18.026 1.891 1.00 56.34 91 THR A N 1
ATOM 778 C CA . THR A 1 91 ? 0.415 16.672 1.389 1.00 56.34 91 THR A CA 1
ATOM 779 C C . THR A 1 91 ? -0.781 15.806 1.793 1.00 56.34 91 THR A C 1
ATOM 781 O O . THR A 1 91 ? -1.064 15.673 2.991 1.00 56.34 91 THR A O 1
ATOM 784 N N . ASP A 1 92 ? -1.512 15.244 0.826 1.00 67.06 92 ASP A N 1
ATOM 785 C CA . ASP A 1 92 ? -2.655 14.395 1.146 1.00 67.06 92 ASP A CA 1
ATOM 786 C C . ASP A 1 92 ? -2.171 13.054 1.706 1.00 67.06 92 ASP A C 1
ATOM 788 O O . ASP A 1 92 ? -1.930 12.075 1.004 1.00 67.06 92 ASP A O 1
ATOM 792 N N . TYR A 1 93 ? -2.058 12.991 3.028 1.00 77.44 93 TYR A N 1
ATOM 793 C CA . TYR A 1 93 ? -1.727 11.759 3.726 1.00 77.44 93 TYR A CA 1
ATOM 794 C C . TYR A 1 93 ? -2.938 10.815 3.898 1.00 77.44 93 TYR A C 1
ATOM 796 O O . TYR A 1 93 ? -2.891 9.909 4.739 1.00 77.44 93 TYR A O 1
ATOM 804 N N . SER A 1 94 ? -4.045 11.010 3.166 1.00 83.56 94 SER A N 1
ATOM 805 C CA . SER A 1 94 ? -5.279 10.220 3.295 1.00 83.56 94 SER A CA 1
ATOM 806 C C . SER A 1 94 ? -5.045 8.721 3.126 1.00 83.56 94 SER A C 1
ATOM 808 O O . SER A 1 94 ? -5.585 7.933 3.908 1.00 83.56 94 SER A O 1
ATOM 810 N N . VAL A 1 95 ? -4.194 8.325 2.176 1.00 89.19 95 VAL A N 1
ATOM 811 C CA . VAL A 1 95 ? -3.839 6.918 1.937 1.00 89.19 95 VAL A CA 1
ATOM 812 C C . VAL A 1 95 ? -3.122 6.336 3.154 1.00 89.19 95 VAL A C 1
ATOM 814 O O . VAL A 1 95 ? -3.543 5.314 3.699 1.00 89.19 95 VAL A O 1
ATOM 817 N N . TRP A 1 96 ? -2.107 7.032 3.669 1.00 89.44 96 TRP A N 1
ATOM 818 C CA . TRP A 1 96 ? -1.376 6.606 4.864 1.00 89.44 96 TRP A CA 1
ATOM 819 C C . TRP A 1 96 ? -2.283 6.485 6.088 1.00 89.44 96 TRP A C 1
ATOM 821 O O . TRP A 1 96 ? -2.139 5.552 6.877 1.00 89.44 96 TRP A O 1
ATOM 831 N N . ARG A 1 97 ? -3.278 7.369 6.231 1.00 90.44 97 ARG A N 1
ATOM 832 C CA . ARG A 1 97 ? -4.249 7.345 7.341 1.00 90.44 97 ARG A CA 1
ATOM 833 C C . ARG A 1 97 ? -5.195 6.142 7.326 1.00 90.44 97 ARG A C 1
ATOM 835 O O . ARG A 1 97 ? -5.869 5.910 8.333 1.00 90.44 97 ARG A O 1
ATOM 842 N N . ARG A 1 98 ? -5.226 5.348 6.251 1.00 90.38 98 ARG A N 1
ATOM 843 C CA . ARG A 1 98 ? -5.921 4.048 6.226 1.00 90.38 98 ARG A CA 1
ATOM 844 C C . ARG A 1 98 ? -5.195 2.998 7.058 1.00 90.38 98 ARG A C 1
ATOM 846 O O . ARG A 1 98 ? -5.844 2.113 7.618 1.00 90.38 98 ARG A O 1
ATOM 853 N N . CYS A 1 99 ? -3.878 3.130 7.227 1.00 91.38 99 CYS A N 1
ATOM 854 C CA . CYS A 1 99 ? -3.146 2.332 8.198 1.00 91.38 99 CYS A CA 1
ATOM 855 C C . CYS A 1 99 ? -3.662 2.647 9.605 1.00 91.38 99 CYS A C 1
ATOM 857 O O . CYS A 1 99 ? -3.658 3.796 10.055 1.00 91.38 99 CYS A O 1
ATOM 859 N N . PHE A 1 100 ? -4.060 1.606 10.339 1.00 90.06 100 PHE A N 1
ATOM 860 C CA . PHE A 1 100 ? -4.604 1.752 11.689 1.00 90.06 100 PHE A CA 1
ATOM 861 C C . PHE A 1 100 ? -3.669 2.536 12.625 1.00 90.06 100 PHE A C 1
ATOM 863 O O . PHE A 1 100 ? -4.140 3.329 13.439 1.00 90.06 100 PHE A O 1
ATOM 870 N N . GLN A 1 101 ? -2.352 2.351 12.485 1.00 90.81 101 GLN A N 1
ATOM 871 C CA . GLN A 1 101 ? -1.348 3.057 13.286 1.00 90.81 101 GLN A CA 1
ATOM 872 C C . GLN A 1 101 ? -1.304 4.560 12.971 1.00 90.81 101 GLN A C 1
ATOM 874 O O . GLN A 1 101 ? -1.094 5.365 13.873 1.00 90.81 101 GLN A O 1
ATOM 879 N N . CYS A 1 102 ? -1.554 4.940 11.719 1.00 91.50 102 CYS A N 1
ATOM 880 C CA . CYS A 1 102 ? -1.454 6.313 11.225 1.00 91.50 102 CYS A CA 1
ATOM 881 C C . CYS A 1 102 ? -2.746 7.122 11.391 1.00 91.50 102 CYS A C 1
ATOM 883 O O . CYS A 1 102 ? -2.719 8.350 11.317 1.00 91.50 102 CYS A O 1
ATOM 885 N N . LYS A 1 103 ? -3.881 6.454 11.643 1.00 90.56 103 LYS A N 1
ATOM 886 C CA . LYS A 1 103 ? -5.221 7.061 11.680 1.00 90.56 103 LYS A CA 1
ATOM 887 C C . LYS A 1 103 ? -5.303 8.335 12.528 1.00 90.56 103 LYS A C 1
ATOM 889 O O . LYS A 1 103 ? -5.921 9.307 12.106 1.00 90.56 103 LYS A O 1
ATOM 894 N N . ASN A 1 104 ? -4.657 8.330 13.695 1.00 91.19 104 ASN A N 1
ATOM 895 C CA . ASN A 1 104 ? -4.711 9.428 14.665 1.00 91.19 104 ASN A CA 1
ATOM 896 C C . ASN A 1 104 ? -3.387 10.202 14.796 1.00 91.19 104 ASN A C 1
ATOM 898 O O . ASN A 1 104 ? -3.267 11.021 15.703 1.00 91.19 104 ASN A O 1
ATOM 902 N N . MET A 1 105 ? -2.399 9.940 13.933 1.00 92.62 105 MET A N 1
ATOM 903 C CA . MET A 1 105 ? -1.130 10.670 13.954 1.00 92.62 105 MET A CA 1
ATOM 904 C C . MET A 1 105 ? -1.345 12.117 13.499 1.00 92.62 105 MET A C 1
ATOM 906 O O . MET A 1 105 ? -2.071 12.374 12.530 1.00 92.62 105 MET A O 1
ATOM 910 N N . ASN A 1 106 ? -0.702 13.072 14.166 1.00 91.06 106 ASN A N 1
ATOM 911 C CA . ASN A 1 106 ? -0.587 14.426 13.629 1.00 91.06 106 ASN A CA 1
ATOM 912 C C . ASN A 1 106 ? 0.364 14.447 12.415 1.00 91.06 106 ASN A C 1
ATOM 914 O O . ASN A 1 106 ? 1.028 13.456 12.118 1.00 91.06 106 ASN A O 1
ATOM 918 N N . THR A 1 107 ? 0.415 15.564 11.692 1.00 86.94 107 THR A N 1
ATOM 919 C CA . THR A 1 107 ? 1.202 15.688 10.454 1.00 86.94 107 THR A CA 1
ATOM 920 C C . THR A 1 107 ? 2.683 15.356 10.653 1.00 86.94 107 THR A C 1
ATOM 922 O O . THR A 1 107 ? 3.222 14.545 9.911 1.00 86.94 107 THR A O 1
ATOM 925 N N . LEU A 1 108 ? 3.318 15.881 11.706 1.00 88.81 108 LEU A N 1
ATOM 926 C CA . LEU A 1 108 ? 4.738 15.632 11.992 1.00 88.81 108 LEU A CA 1
ATOM 927 C C . LEU A 1 108 ? 5.012 14.165 12.360 1.00 88.81 108 LEU A C 1
ATOM 929 O O . LEU A 1 108 ? 6.035 13.595 11.983 1.00 88.81 108 LEU A O 1
ATOM 933 N N . GLU A 1 109 ? 4.104 13.539 13.112 1.00 92.56 109 GLU A N 1
ATOM 934 C CA . GLU A 1 109 ? 4.190 12.110 13.435 1.00 92.56 109 GLU A CA 1
ATOM 935 C C . GLU A 1 109 ? 4.076 11.246 12.179 1.00 92.56 109 GLU A C 1
ATOM 937 O O . GLU A 1 109 ? 4.800 10.259 12.040 1.00 92.56 109 GLU A O 1
ATOM 942 N N . LEU A 1 110 ? 3.187 11.637 11.267 1.00 89.3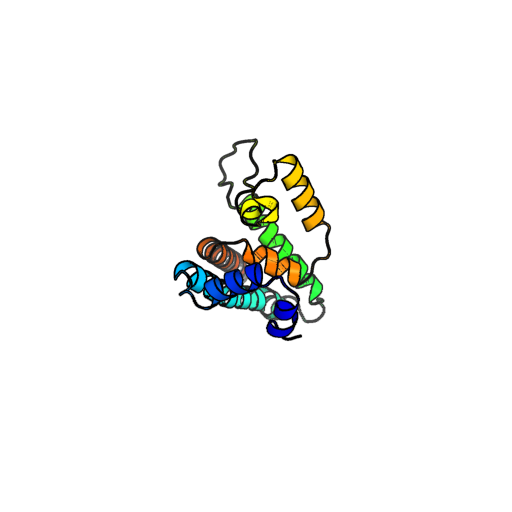8 110 LEU A N 1
ATOM 943 C CA . LEU A 1 110 ? 2.933 10.931 10.024 1.00 89.38 110 LEU A CA 1
ATOM 944 C C . LEU A 1 110 ? 4.105 11.067 9.049 1.00 89.38 110 LEU A C 1
ATOM 946 O O . LEU A 1 110 ? 4.575 10.058 8.538 1.00 89.38 110 LEU A O 1
ATOM 950 N N . GLU A 1 111 ? 4.660 12.267 8.893 1.00 88.38 111 GLU A N 1
ATOM 951 C CA . GLU A 1 111 ? 5.902 12.511 8.147 1.00 88.38 111 GLU A CA 1
ATOM 952 C C . GLU A 1 111 ? 7.061 11.678 8.699 1.00 88.38 111 GLU A C 1
ATOM 954 O O . GLU A 1 111 ? 7.777 11.005 7.958 1.00 88.38 111 GLU A O 1
ATOM 959 N N . GLY A 1 112 ? 7.216 11.652 10.025 1.00 90.50 112 GLY A N 1
ATOM 960 C CA . GLY A 1 112 ? 8.229 10.832 10.681 1.00 90.50 112 GLY A CA 1
ATOM 961 C C . GLY A 1 112 ? 8.014 9.328 10.481 1.00 90.50 112 GLY A C 1
ATOM 962 O O . GLY A 1 112 ? 8.992 8.577 10.416 1.00 90.50 112 GLY A O 1
ATOM 963 N N . PHE A 1 113 ? 6.762 8.874 10.393 1.00 91.12 113 PHE A N 1
ATOM 964 C CA . PHE A 1 113 ? 6.421 7.490 10.069 1.00 91.12 113 PHE A CA 1
ATOM 965 C C . PHE A 1 113 ? 6.771 7.160 8.616 1.00 91.12 113 PHE A C 1
ATOM 967 O O . PHE A 1 113 ? 7.483 6.183 8.387 1.00 91.12 113 PHE A O 1
ATOM 974 N N . ILE A 1 114 ? 6.338 7.990 7.665 1.00 88.88 114 ILE A N 1
ATOM 975 C CA . ILE A 1 114 ? 6.564 7.808 6.225 1.00 88.88 114 ILE A CA 1
ATOM 976 C C . ILE A 1 114 ? 8.060 7.796 5.925 1.00 88.88 114 ILE A C 1
ATOM 978 O O . ILE A 1 114 ? 8.560 6.838 5.348 1.00 88.88 114 ILE A O 1
ATOM 982 N N . TYR A 1 115 ? 8.816 8.759 6.452 1.00 88.50 115 TYR A N 1
ATOM 983 C CA . TYR A 1 115 ? 10.268 8.805 6.280 1.00 88.50 115 TYR A CA 1
ATOM 984 C C . TYR A 1 115 ? 10.973 7.536 6.791 1.00 88.50 115 TYR A C 1
ATOM 986 O O . TYR A 1 115 ? 11.897 7.016 6.161 1.00 88.50 115 TYR A O 1
ATOM 994 N N . LYS A 1 116 ? 10.550 7.006 7.947 1.00 90.44 116 LYS A N 1
ATOM 995 C CA . LYS A 1 116 ? 11.094 5.743 8.477 1.00 90.44 116 LYS A CA 1
ATOM 996 C C . LYS A 1 116 ? 10.688 4.552 7.621 1.00 90.44 116 LYS A C 1
ATOM 998 O O . LYS A 1 116 ? 11.498 3.647 7.435 1.00 90.44 116 LYS A O 1
ATOM 1003 N N . PHE A 1 117 ? 9.450 4.547 7.142 1.00 89.19 117 PHE A N 1
ATOM 1004 C CA . PHE A 1 117 ? 8.929 3.515 6.266 1.00 89.19 117 PHE A CA 1
ATOM 1005 C C . PHE A 1 117 ? 9.722 3.478 4.957 1.00 89.19 117 PHE A C 1
ATOM 1007 O O . PHE A 1 117 ? 10.241 2.425 4.592 1.00 89.19 117 PHE A O 1
ATOM 1014 N N . GLU A 1 118 ? 9.908 4.624 4.301 1.00 85.25 118 GLU A N 1
ATOM 1015 C CA . GLU A 1 118 ? 10.681 4.793 3.068 1.00 85.25 118 GLU A CA 1
ATOM 1016 C C . GLU A 1 118 ? 12.129 4.334 3.221 1.00 85.25 118 GLU A C 1
ATOM 1018 O O . GLU A 1 118 ? 12.594 3.545 2.403 1.00 85.25 118 GLU A O 1
ATOM 1023 N N . LYS A 1 119 ? 12.798 4.713 4.318 1.00 86.38 119 LYS A N 1
ATOM 1024 C CA . LYS A 1 119 ? 14.172 4.275 4.624 1.00 86.38 119 LYS A CA 1
ATOM 1025 C C . LYS A 1 119 ? 14.322 2.804 5.011 1.00 86.38 119 LYS A C 1
ATOM 1027 O O . LYS A 1 119 ? 15.453 2.321 5.090 1.00 86.38 119 LYS A O 1
ATOM 1032 N N . GLY A 1 120 ? 13.226 2.120 5.329 1.00 83.75 120 GLY A N 1
ATOM 1033 C CA . GLY A 1 120 ? 13.235 0.701 5.674 1.00 83.75 120 GLY A CA 1
ATOM 1034 C C . GLY A 1 120 ? 13.678 -0.194 4.514 1.00 83.75 120 GLY A C 1
ATOM 1035 O O . GLY A 1 120 ? 13.832 0.260 3.380 1.00 83.75 120 GLY A O 1
ATOM 1036 N N . SER A 1 121 ? 13.858 -1.488 4.793 1.00 83.50 121 SER A N 1
ATOM 1037 C CA . SER A 1 121 ? 14.151 -2.472 3.748 1.00 83.50 121 SER A CA 1
ATOM 1038 C C . SER A 1 121 ? 13.060 -2.471 2.682 1.00 83.50 121 SER A C 1
ATOM 1040 O O . SER A 1 121 ? 11.867 -2.507 2.985 1.00 83.50 121 SER A O 1
ATOM 1042 N N . LEU A 1 122 ? 13.486 -2.424 1.424 1.00 83.56 122 LEU A N 1
ATOM 1043 C CA . LEU A 1 122 ? 12.610 -2.588 0.277 1.00 83.56 122 LEU A CA 1
ATOM 1044 C C . LEU A 1 122 ? 12.440 -4.086 0.030 1.00 83.56 122 LEU A C 1
ATOM 1046 O O . LEU A 1 122 ? 13.363 -4.782 -0.394 1.00 83.56 122 LEU A O 1
ATOM 1050 N N . ASP A 1 123 ? 11.276 -4.602 0.407 1.00 88.12 123 ASP A N 1
ATOM 1051 C CA . ASP A 1 123 ? 10.957 -6.017 0.311 1.00 88.12 123 ASP A CA 1
ATOM 1052 C C . ASP A 1 123 ? 9.494 -6.238 -0.089 1.00 88.12 123 ASP A C 1
ATOM 1054 O O . ASP A 1 123 ? 8.669 -5.324 -0.114 1.00 88.12 123 ASP A O 1
ATOM 1058 N N . ASN A 1 124 ? 9.166 -7.493 -0.393 1.00 88.19 124 ASN A N 1
ATOM 1059 C CA . ASN A 1 124 ? 7.820 -7.885 -0.803 1.00 88.19 124 ASN A CA 1
ATOM 1060 C C . ASN A 1 124 ? 6.758 -7.589 0.276 1.00 88.19 124 ASN A C 1
ATOM 1062 O O . ASN A 1 124 ? 5.593 -7.374 -0.040 1.00 88.19 124 ASN A O 1
ATOM 1066 N N . THR A 1 125 ? 7.134 -7.560 1.558 1.00 91.12 125 THR A N 1
ATOM 1067 C CA . THR A 1 125 ? 6.200 -7.207 2.637 1.00 91.12 125 THR A CA 1
ATOM 1068 C C . THR A 1 125 ? 5.827 -5.737 2.540 1.00 91.12 125 THR A C 1
ATOM 1070 O O . THR A 1 125 ? 4.651 -5.394 2.645 1.00 91.12 125 THR A O 1
ATOM 1073 N N . LYS A 1 126 ? 6.818 -4.876 2.300 1.00 92.25 126 LYS A N 1
ATOM 1074 C CA . LYS A 1 126 ? 6.626 -3.441 2.101 1.00 92.25 126 LYS A CA 1
ATOM 1075 C C . LYS A 1 126 ? 5.767 -3.153 0.868 1.00 92.25 126 LYS A C 1
ATOM 1077 O O . LYS A 1 126 ? 4.816 -2.384 0.974 1.00 92.25 126 LYS A O 1
ATOM 1082 N N . LEU A 1 127 ? 6.040 -3.829 -0.250 1.00 92.81 127 LEU A N 1
ATOM 1083 C CA . LEU A 1 127 ? 5.241 -3.733 -1.476 1.00 92.81 127 LEU A CA 1
ATOM 1084 C C . LEU A 1 127 ? 3.777 -4.140 -1.233 1.00 92.81 127 LEU A C 1
ATOM 1086 O O . LEU A 1 127 ? 2.856 -3.377 -1.511 1.00 92.81 127 LEU A O 1
ATOM 1090 N N . ARG A 1 128 ? 3.554 -5.309 -0.620 1.00 94.44 128 ARG A N 1
ATOM 1091 C CA . ARG A 1 128 ? 2.210 -5.799 -0.262 1.00 94.44 128 ARG A CA 1
ATOM 1092 C C . ARG A 1 128 ? 1.469 -4.872 0.686 1.00 94.44 128 ARG A C 1
ATOM 1094 O O . ARG A 1 128 ? 0.250 -4.753 0.574 1.00 94.44 128 ARG A O 1
ATOM 1101 N N . PHE A 1 129 ? 2.189 -4.268 1.628 1.00 94.69 129 PHE A N 1
ATOM 1102 C CA . PHE A 1 129 ? 1.632 -3.299 2.560 1.00 94.69 129 PHE A CA 1
ATOM 1103 C C . PHE A 1 129 ? 1.164 -2.043 1.829 1.00 94.69 129 PHE A C 1
ATOM 1105 O O . PHE A 1 129 ? 0.015 -1.658 2.014 1.00 94.69 129 PHE A O 1
ATOM 1112 N N . LEU A 1 130 ? 2.013 -1.447 0.985 1.00 93.75 130 LEU A N 1
ATOM 1113 C CA . LEU A 1 130 ? 1.665 -0.260 0.199 1.00 93.75 130 LEU A CA 1
ATOM 1114 C C . LEU A 1 130 ? 0.459 -0.521 -0.698 1.00 93.75 130 LEU A C 1
ATOM 1116 O O . LEU A 1 130 ? -0.511 0.228 -0.648 1.00 93.75 130 LEU A O 1
ATOM 1120 N N . TRP A 1 131 ? 0.473 -1.639 -1.425 1.00 95.44 131 TRP A N 1
ATOM 1121 C CA . TRP A 1 131 ? -0.657 -2.042 -2.257 1.00 95.44 131 TRP A CA 1
ATOM 1122 C C . TRP A 1 131 ? -1.945 -2.199 -1.444 1.00 95.44 131 TRP A C 1
ATOM 1124 O O . TRP A 1 131 ? -3.021 -1.813 -1.881 1.00 95.44 131 TRP A O 1
ATOM 1134 N N . GLY A 1 132 ? -1.838 -2.712 -0.215 1.00 94.75 132 GLY A N 1
ATOM 1135 C CA . GLY A 1 132 ? -2.977 -2.894 0.685 1.00 94.75 132 GLY A CA 1
ATOM 1136 C C . GLY A 1 132 ? -3.524 -1.595 1.276 1.00 94.75 132 GLY A C 1
ATOM 1137 O O . GLY A 1 132 ? -4.585 -1.618 1.896 1.00 94.75 132 GLY A O 1
ATOM 1138 N N . LEU A 1 133 ? -2.821 -0.469 1.119 1.00 92.69 133 LEU A N 1
ATOM 1139 C CA . LEU A 1 133 ? -3.349 0.843 1.488 1.00 92.69 133 LEU A CA 1
ATOM 1140 C C . LEU A 1 133 ? -4.262 1.421 0.407 1.00 92.69 133 LEU A C 1
ATOM 1142 O O . LEU A 1 133 ? -5.100 2.261 0.738 1.00 92.69 133 LEU A O 1
ATOM 1146 N N . LEU A 1 134 ? -4.109 1.006 -0.850 1.00 92.94 134 LEU A N 1
ATOM 1147 C CA . LEU A 1 134 ? -4.885 1.509 -1.978 1.00 92.94 134 LEU A CA 1
ATOM 1148 C C . LEU A 1 134 ? -6.267 0.848 -2.041 1.00 92.94 134 LEU A C 1
ATOM 1150 O O . LEU A 1 134 ? -6.416 -0.361 -1.848 1.00 92.94 134 LEU A O 1
ATOM 1154 N N . GLN A 1 135 ? -7.288 1.651 -2.328 1.00 92.19 135 GLN A N 1
ATOM 1155 C CA . GLN A 1 135 ? -8.642 1.168 -2.581 1.00 92.19 135 GLN A CA 1
ATOM 1156 C C . GLN A 1 135 ? -8.741 0.517 -3.967 1.00 92.19 135 GLN A C 1
ATOM 1158 O O . GLN A 1 135 ? -7.911 0.801 -4.828 1.00 92.19 135 GLN A O 1
ATOM 1163 N N . PRO A 1 136 ? -9.771 -0.310 -4.223 1.00 94.31 136 PRO A N 1
ATOM 1164 C CA . PRO A 1 136 ? -9.947 -0.964 -5.517 1.00 94.31 136 PRO A CA 1
ATOM 1165 C C . PRO A 1 136 ? -9.862 -0.039 -6.734 1.00 94.31 136 PRO A C 1
ATOM 1167 O O . PRO A 1 136 ? -9.210 -0.357 -7.720 1.00 94.31 136 PRO A O 1
ATOM 1170 N N . ASN A 1 137 ? -10.482 1.138 -6.653 1.00 91.94 137 ASN A N 1
ATOM 1171 C CA . ASN A 1 137 ? -10.448 2.134 -7.720 1.00 91.94 137 ASN A CA 1
ATOM 1172 C C . ASN A 1 137 ? -9.055 2.748 -7.916 1.00 91.94 137 ASN A C 1
ATOM 1174 O O . ASN A 1 137 ? -8.659 2.934 -9.052 1.00 91.94 137 ASN A O 1
ATOM 1178 N N . GLU A 1 138 ? -8.317 3.014 -6.838 1.00 91.38 138 GLU A N 1
ATOM 1179 C CA . GLU A 1 138 ? -6.953 3.562 -6.910 1.00 91.38 138 GLU A CA 1
ATOM 1180 C C . GLU A 1 138 ? -5.955 2.514 -7.428 1.00 91.38 138 GLU A C 1
ATOM 1182 O O . GLU A 1 138 ? -5.028 2.829 -8.159 1.00 91.38 138 GLU A O 1
ATOM 1187 N N . ARG A 1 139 ? -6.157 1.232 -7.091 1.00 94.06 139 ARG A N 1
ATOM 1188 C CA . ARG A 1 139 ? -5.361 0.128 -7.656 1.00 94.06 139 ARG A CA 1
ATOM 1189 C C . ARG A 1 139 ? -5.632 -0.053 -9.140 1.00 94.06 139 ARG A C 1
ATOM 1191 O O . ARG A 1 139 ? -4.714 -0.360 -9.888 1.00 94.06 139 ARG A O 1
ATOM 1198 N N . LYS A 1 140 ? -6.892 0.111 -9.539 1.00 92.88 140 LYS A N 1
ATOM 1199 C CA . LYS A 1 140 ? -7.299 0.073 -10.936 1.00 92.88 140 LYS A CA 1
ATOM 1200 C C . LYS A 1 140 ? -6.678 1.236 -11.719 1.00 92.88 140 LYS A C 1
ATOM 1202 O O . LYS A 1 140 ? -6.058 0.975 -12.735 1.00 92.88 140 LYS A O 1
ATOM 1207 N N . GLU A 1 141 ? -6.813 2.459 -11.214 1.00 90.81 141 GLU A N 1
ATOM 1208 C CA . GLU A 1 141 ? -6.227 3.672 -11.799 1.00 90.81 141 GLU A CA 1
ATOM 1209 C C . GLU A 1 141 ? -4.712 3.530 -11.965 1.00 90.81 141 GLU A C 1
ATOM 1211 O O . GLU A 1 141 ? -4.219 3.646 -13.074 1.00 90.81 141 GLU A O 1
ATOM 1216 N N . PHE A 1 142 ? -3.999 3.110 -10.912 1.00 90.81 142 PHE A N 1
ATOM 1217 C CA . PHE A 1 142 ? -2.559 2.850 -10.996 1.00 90.81 142 PHE A CA 1
ATOM 1218 C C . PHE A 1 142 ? -2.191 1.870 -12.121 1.00 90.81 142 PHE A C 1
ATOM 1220 O O . PHE A 1 142 ? -1.194 2.062 -12.806 1.00 90.81 142 PHE A O 1
ATOM 1227 N N . ILE A 1 143 ? -2.956 0.783 -12.285 1.00 91.06 143 ILE A N 1
ATOM 1228 C CA . ILE A 1 143 ? -2.693 -0.205 -13.340 1.00 91.06 143 ILE A CA 1
ATOM 1229 C C . ILE A 1 143 ? -2.972 0.393 -14.721 1.00 91.06 143 ILE A C 1
ATOM 1231 O O . ILE A 1 143 ? -2.175 0.166 -15.621 1.00 91.06 143 ILE A O 1
ATOM 1235 N N . GLU A 1 144 ? -4.070 1.135 -14.884 1.00 89.19 144 GLU A N 1
ATOM 1236 C CA . GLU A 1 144 ? -4.430 1.783 -16.152 1.00 89.19 144 GLU A CA 1
ATOM 1237 C C . GLU A 1 144 ? -3.362 2.812 -16.569 1.00 89.19 144 GLU A C 1
ATOM 1239 O O . GLU A 1 144 ? -2.872 2.736 -17.693 1.00 89.19 144 GLU A O 1
ATOM 1244 N N . ASP A 1 145 ? -2.920 3.678 -15.649 1.00 83.81 145 ASP A N 1
ATOM 1245 C CA . ASP A 1 145 ? -1.864 4.672 -15.905 1.00 83.81 145 ASP A CA 1
ATOM 1246 C C . ASP A 1 145 ? -0.530 4.007 -16.282 1.00 83.81 145 ASP A C 1
ATOM 1248 O O . ASP A 1 145 ? 0.208 4.479 -17.146 1.00 83.81 145 ASP A O 1
ATOM 1252 N N . TYR A 1 146 ? -0.202 2.896 -15.617 1.00 78.56 146 TYR A N 1
ATOM 1253 C CA . TYR A 1 146 ? 1.040 2.171 -15.868 1.00 78.56 146 TYR A CA 1
ATOM 1254 C C . TYR A 1 146 ? 1.008 1.401 -17.193 1.00 78.56 146 TYR A C 1
ATOM 1256 O O . TYR A 1 146 ? 2.033 1.280 -17.859 1.00 78.56 146 TYR A O 1
ATOM 1264 N N . GLU A 1 147 ? -0.156 0.875 -17.585 1.00 77.81 147 GLU A N 1
ATOM 1265 C CA . GLU A 1 147 ? -0.353 0.277 -18.905 1.00 77.81 147 GLU A CA 1
ATOM 1266 C C . GLU A 1 147 ? -0.199 1.334 -20.006 1.00 77.81 147 GLU A C 1
ATOM 1268 O O . GLU A 1 147 ? 0.572 1.102 -20.930 1.00 77.81 147 GLU A O 1
ATOM 1273 N N . GLU A 1 148 ? -0.845 2.499 -19.889 1.00 76.12 148 GLU A N 1
ATOM 1274 C CA . GLU A 1 148 ? -0.710 3.602 -20.857 1.00 76.12 148 GLU A CA 1
ATOM 1275 C C . GLU A 1 148 ? 0.758 4.021 -21.027 1.00 76.12 148 GLU A C 1
ATOM 1277 O O . GLU A 1 148 ? 1.278 4.003 -22.139 1.00 76.12 148 GLU A O 1
ATOM 1282 N N . PHE A 1 149 ? 1.475 4.244 -19.920 1.00 69.44 149 PHE A N 1
ATOM 1283 C CA . PHE A 1 149 ? 2.897 4.598 -19.957 1.00 69.44 149 PHE A CA 1
ATOM 1284 C C . PHE A 1 149 ? 3.781 3.542 -20.645 1.00 69.44 149 PHE A C 1
ATOM 1286 O O . PHE A 1 149 ? 4.737 3.889 -21.326 1.00 69.44 149 PHE A O 1
ATOM 1293 N N . LEU A 1 150 ? 3.490 2.249 -20.466 1.00 65.12 150 LEU A N 1
ATOM 1294 C CA . LEU A 1 150 ? 4.288 1.169 -21.056 1.00 65.12 150 LEU A CA 1
ATOM 1295 C C . LEU A 1 150 ? 3.979 0.897 -22.532 1.00 65.12 150 LEU A C 1
ATOM 1297 O O . LEU A 1 150 ? 4.801 0.265 -23.191 1.00 65.12 150 LEU A O 1
ATOM 1301 N N . PHE A 1 151 ? 2.792 1.261 -23.018 1.00 62.50 151 PHE A N 1
ATOM 1302 C CA . PHE A 1 151 ? 2.369 0.986 -24.394 1.00 62.50 151 PHE A CA 1
ATOM 1303 C C . PHE A 1 151 ? 2.447 2.217 -25.307 1.00 62.50 151 PHE A C 1
ATOM 1305 O O . PHE A 1 151 ? 2.512 2.033 -26.519 1.00 62.50 151 PHE A O 1
ATOM 1312 N N . ASP A 1 152 ? 2.520 3.435 -24.763 1.00 58.03 152 ASP A N 1
ATOM 1313 C CA . ASP A 1 152 ? 2.785 4.646 -25.555 1.00 58.03 152 ASP A CA 1
ATOM 1314 C C . ASP A 1 152 ? 4.219 4.667 -26.130 1.00 58.03 152 ASP A C 1
ATOM 1316 O O . ASP A 1 152 ? 4.428 5.154 -27.239 1.00 58.03 152 ASP A O 1
ATOM 1320 N N . ASP A 1 153 ? 5.198 4.066 -25.441 1.00 51.84 153 ASP A N 1
ATOM 1321 C CA . ASP A 1 153 ? 6.587 3.969 -25.927 1.00 51.84 153 ASP A CA 1
ATOM 1322 C C . ASP A 1 153 ? 6.756 2.959 -27.093 1.00 51.84 153 ASP A C 1
ATOM 1324 O O . ASP A 1 153 ? 7.748 3.021 -27.820 1.00 51.84 153 ASP A O 1
ATOM 1328 N N . GLU A 1 154 ? 5.807 2.033 -27.308 1.00 52.47 154 GLU A N 1
ATOM 1329 C CA . GLU A 1 154 ? 5.860 1.054 -28.414 1.00 52.47 154 GLU A CA 1
ATOM 1330 C C . GLU A 1 154 ? 5.388 1.649 -29.762 1.00 52.47 154 GLU A C 1
ATOM 1332 O O . GLU A 1 154 ? 5.714 1.092 -30.810 1.00 52.47 154 GLU A O 1
ATOM 1337 N N . GLU A 1 155 ? 4.658 2.776 -29.778 1.00 52.31 155 GLU A N 1
ATOM 1338 C CA . GLU A 1 155 ? 4.180 3.410 -31.024 1.00 52.31 155 GLU A CA 1
ATOM 1339 C C . GLU A 1 155 ? 5.195 4.389 -31.658 1.00 52.31 155 GLU A C 1
ATOM 1341 O O . GLU A 1 155 ? 5.055 4.721 -32.837 1.00 52.31 155 GLU A O 1
ATOM 1346 N N . GLU A 1 156 ? 6.239 4.827 -30.940 1.00 52.16 156 GLU A N 1
ATOM 1347 C CA . GLU A 1 156 ? 7.241 5.769 -31.481 1.00 52.16 156 GLU A CA 1
ATOM 1348 C C . GLU A 1 156 ? 8.410 5.096 -32.238 1.00 52.16 156 GLU A C 1
ATOM 1350 O O . GLU A 1 156 ? 9.115 5.774 -32.989 1.00 52.16 156 GLU A O 1
ATOM 1355 N N . GLU A 1 157 ? 8.627 3.778 -32.110 1.00 52.38 157 GLU A N 1
ATOM 1356 C CA . GLU A 1 157 ? 9.744 3.085 -32.792 1.00 52.38 157 GLU A CA 1
ATOM 1357 C C . GLU A 1 157 ? 9.451 2.670 -34.253 1.00 52.38 157 GLU A C 1
ATOM 1359 O O . GLU A 1 157 ? 10.376 2.292 -34.974 1.00 52.38 157 GLU A O 1
ATOM 1364 N N . ASP A 1 158 ? 8.211 2.807 -34.739 1.00 52.56 158 ASP A N 1
ATOM 1365 C CA . ASP A 1 158 ? 7.818 2.410 -36.105 1.00 52.56 158 ASP A CA 1
ATOM 1366 C C . ASP A 1 158 ? 7.899 3.552 -37.155 1.00 52.56 158 ASP A C 1
ATOM 1368 O O . ASP A 1 158 ? 7.580 3.337 -38.327 1.00 52.56 158 ASP A O 1
ATOM 1372 N N . GLU A 1 159 ? 8.373 4.757 -36.797 1.00 52.97 159 GLU A N 1
ATOM 1373 C CA . GLU A 1 159 ? 8.526 5.901 -37.729 1.00 52.97 159 GLU A CA 1
ATOM 1374 C C . GLU A 1 159 ? 9.955 6.110 -38.296 1.00 52.97 159 GLU A C 1
ATOM 1376 O O . GLU A 1 159 ? 10.293 7.200 -38.764 1.00 52.97 159 GLU A O 1
ATOM 1381 N N . GLU A 1 160 ? 10.807 5.079 -38.358 1.00 54.44 160 GLU A N 1
ATOM 1382 C CA . GLU A 1 160 ? 11.993 5.095 -39.241 1.00 54.44 160 GLU A CA 1
ATOM 1383 C C . GLU A 1 160 ? 11.683 4.474 -40.624 1.00 54.44 160 GLU A C 1
ATOM 1385 O O . GLU A 1 160 ? 12.305 3.498 -41.040 1.00 54.44 160 GLU A O 1
ATOM 1390 N N . GLU A 1 161 ? 10.740 5.055 -41.380 1.00 53.47 161 GLU A N 1
ATOM 1391 C CA . GLU A 1 161 ? 10.598 4.788 -42.825 1.00 53.47 161 GLU A CA 1
ATOM 1392 C C . GLU A 1 161 ? 11.229 5.914 -43.672 1.00 53.47 161 GLU A C 1
ATOM 1394 O O . GLU A 1 161 ? 10.704 7.018 -43.813 1.00 53.47 161 GLU A O 1
ATOM 1399 N N . ASP A 1 162 ? 12.379 5.574 -44.262 1.00 55.72 162 ASP A N 1
ATOM 1400 C CA . ASP A 1 162 ? 12.890 6.001 -45.570 1.00 55.72 162 ASP A CA 1
ATOM 1401 C C . ASP A 1 162 ? 12.859 7.502 -45.929 1.00 55.72 162 ASP A C 1
ATOM 1403 O O . ASP A 1 162 ? 12.043 7.975 -46.724 1.00 55.72 162 ASP A O 1
ATOM 1407 N N . PHE A 1 163 ? 13.903 8.233 -45.519 1.00 48.53 163 PHE A N 1
ATOM 1408 C CA . PHE A 1 163 ? 14.376 9.386 -46.298 1.00 48.53 163 PHE A CA 1
ATOM 1409 C C . PHE A 1 163 ? 15.431 8.952 -47.324 1.00 48.53 163 PHE A C 1
ATOM 1411 O O . PHE A 1 163 ? 16.630 9.164 -47.144 1.00 48.53 163 PHE A O 1
ATOM 1418 N N . ASP A 1 164 ? 14.962 8.389 -48.435 1.00 62.81 164 ASP A N 1
ATOM 1419 C CA . ASP A 1 164 ? 15.692 8.396 -49.704 1.00 62.81 164 ASP A CA 1
ATOM 1420 C C . ASP A 1 164 ? 15.260 9.650 -50.485 1.00 62.81 164 ASP A C 1
ATOM 1422 O O . ASP A 1 164 ? 14.124 9.687 -50.948 1.00 62.81 164 ASP A O 1
ATOM 1426 N N . TYR A 1 165 ? 16.124 10.672 -50.609 1.00 51.44 165 TYR A N 1
ATOM 1427 C CA . TYR A 1 165 ? 16.223 11.588 -51.773 1.00 51.44 165 TYR A CA 1
ATOM 1428 C C . TYR A 1 165 ? 17.462 12.498 -51.726 1.00 51.44 165 TYR A C 1
ATOM 1430 O O . TYR A 1 165 ? 17.651 13.232 -50.730 1.00 51.44 165 TYR A O 1
#

Sequence (165 aa):
MSLIHNLLHLPNELVLKIWSYTYSPQPSNLLEDIRDYSSSFDVICYYYFTKLMEDYGNDFLFHTYINWAIHDIVDYISFFKNDYEIILNETDYSVWRRCFQCKNMNTLELEGFIYKFEKGSLDNTKLRFLWGLLQPNERKEFIEDYEEFLFDDEEEEDEEEDFDY